Protein AF-A0AAW1DH24-F1 (afdb_monomer_lite)

Sequence (109 aa):
MGLLGLAFPEIAKDGATPPMNNMINLGLVEKPIFSFYLNRDYDAEEGGEIIFGGVNSPQMRNNGEEACVVGFSSMNTPQPFWILGDVFLGKVYTVFDVENKSVSFAELK

Organism: NCBI:txid488301

Secondary structure (DSSP, 8-state):
------S-GGGSGGGPPPHHHHHHHTT-SSSSEEEEEE---TTSS--EEEEES----S---STTS------------SS------HHHHTTEEEEEETTTTEEEEE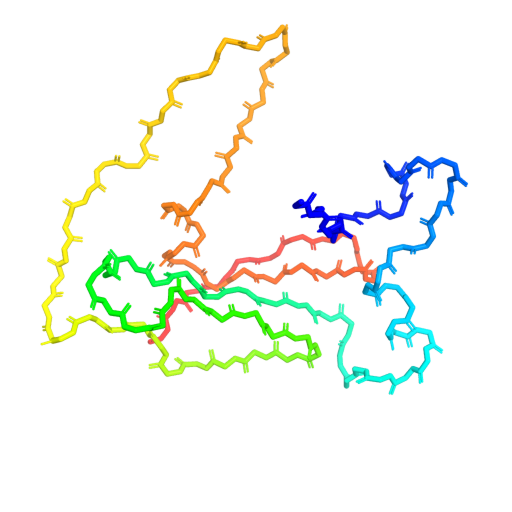E--

Foldseek 3Di:
DDDQDPDAQVPDPPSDDHPLNVCVVVVVALASKKWKDADPPPPDPDGIDIDRNDDDADPLDDPNDDDDDDPDDDDDDPDDDDDCDPVNCSQWTWICHRPVRDIDTHGRD

InterPro domains:
  IPR001461 Aspartic peptidase A1 [PTHR47966] (2-61)
  IPR021109 Aspartic peptidase domain superfamily [G3DSA:2.40.70.10] (1-60)
  IPR021109 Aspartic peptidase domain superfamily [G3DSA:2.40.70.10] (61-109)
  IPR021109 Aspartic peptidase domain superfamily [SSF50630] (2-108)
  IPR033121 Peptidase family A1 domain [PF00026] (2-58)
  IPR033121 Peptidase family A1 domain [PF00026] (62-107)
  IPR033121 Peptidase family A1 domain [PS51767] (1-106)

Structure (mmCIF, N/CA/C/O backbone):
data_AF-A0AAW1DH24-F1
#
_entry.id   AF-A0AAW1DH24-F1
#
loop_
_atom_site.group_PDB
_atom_site.id
_atom_site.type_symbol
_atom_site.label_atom_id
_atom_site.label_alt_id
_atom_site.label_comp_id
_atom_site.label_asym_id
_atom_site.label_entity_id
_atom_site.label_seq_id
_atom_site.pdbx_PDB_ins_code
_atom_site.Cartn_x
_atom_site.Cartn_y
_atom_site.Cartn_z
_atom_site.occupancy
_atom_site.B_iso_or_equiv
_atom_site.auth_seq_id
_atom_site.auth_comp_id
_atom_site.auth_asym_id
_atom_site.auth_atom_id
_atom_site.pdbx_PDB_model_num
ATOM 1 N N . MET A 1 1 ? -3.637 18.941 -5.614 1.00 53.84 1 MET A N 1
ATOM 2 C CA . MET A 1 1 ? -2.950 17.642 -5.457 1.00 53.84 1 MET A CA 1
ATOM 3 C C . MET A 1 1 ? -3.491 16.991 -4.196 1.00 53.84 1 MET A C 1
ATOM 5 O O . MET A 1 1 ? -3.579 17.684 -3.190 1.00 53.84 1 MET A O 1
ATOM 9 N N . GLY A 1 2 ? -3.947 15.743 -4.270 1.00 82.88 2 GLY A N 1
ATOM 10 C CA . GLY A 1 2 ? -4.456 14.992 -3.116 1.00 82.88 2 GLY A CA 1
ATOM 11 C C . GLY A 1 2 ? -3.456 13.926 -2.672 1.00 82.88 2 GLY A C 1
ATOM 12 O O . GLY A 1 2 ? -2.587 13.545 -3.452 1.00 82.88 2 GLY A O 1
ATOM 13 N N . LEU A 1 3 ? -3.587 13.454 -1.432 1.00 84.94 3 LEU A N 1
ATOM 14 C CA . LEU A 1 3 ? -2.854 12.302 -0.904 1.00 84.94 3 LEU A CA 1
ATOM 15 C C . LEU A 1 3 ? -3.860 11.199 -0.566 1.00 84.94 3 LEU A C 1
ATOM 17 O O . LEU A 1 3 ? -4.892 11.479 0.044 1.00 84.94 3 LEU A O 1
ATOM 21 N N . LEU A 1 4 ? -3.553 9.960 -0.949 1.00 83.81 4 LEU A N 1
ATOM 22 C CA . LEU A 1 4 ? -4.359 8.783 -0.632 1.00 83.81 4 LEU A CA 1
ATOM 23 C C . LEU A 1 4 ? -3.637 7.958 0.441 1.00 83.81 4 LEU A C 1
ATOM 25 O O . LEU A 1 4 ? -2.618 7.331 0.167 1.00 83.81 4 LEU A O 1
ATOM 29 N N . GLY A 1 5 ? -4.141 7.986 1.675 1.00 85.56 5 GLY A N 1
ATOM 30 C CA . GLY A 1 5 ? -3.566 7.221 2.781 1.00 85.56 5 GLY A CA 1
ATOM 31 C C . GLY A 1 5 ? -3.952 5.745 2.704 1.00 85.56 5 GLY A C 1
ATOM 32 O O . GLY A 1 5 ? -5.133 5.422 2.786 1.00 85.56 5 GLY A O 1
ATOM 33 N N . LEU A 1 6 ? -2.961 4.861 2.577 1.00 86.88 6 LEU A N 1
ATOM 34 C CA . LEU A 1 6 ? -3.139 3.398 2.550 1.00 86.88 6 LEU A CA 1
ATOM 35 C C . LEU A 1 6 ? -2.613 2.705 3.817 1.00 86.88 6 LEU A C 1
ATOM 37 O O . LEU A 1 6 ? -2.557 1.482 3.887 1.00 86.88 6 LEU A O 1
ATOM 41 N N . ALA A 1 7 ? -2.202 3.494 4.810 1.00 82.75 7 ALA A N 1
ATOM 42 C CA . ALA A 1 7 ? -1.760 2.983 6.094 1.00 82.75 7 ALA A CA 1
ATOM 43 C C . ALA A 1 7 ? -2.942 2.524 6.963 1.00 82.75 7 ALA A C 1
ATOM 45 O O . ALA A 1 7 ? -4.107 2.785 6.659 1.00 82.75 7 ALA A O 1
ATOM 46 N N . PHE A 1 8 ? -2.615 1.848 8.062 1.00 84.25 8 PHE A N 1
ATOM 47 C CA . PHE A 1 8 ? -3.590 1.285 8.985 1.00 84.25 8 PHE A CA 1
ATOM 48 C C . PHE A 1 8 ? -4.543 2.343 9.590 1.00 84.25 8 PHE A C 1
ATOM 50 O O . PHE A 1 8 ? -4.120 3.475 9.855 1.00 84.25 8 PHE A O 1
ATOM 57 N N . PRO A 1 9 ? -5.820 1.990 9.841 1.00 81.81 9 PRO A N 1
ATOM 58 C CA . PRO A 1 9 ? -6.833 2.914 10.363 1.00 81.81 9 PRO A CA 1
ATOM 59 C C . PRO A 1 9 ? -6.474 3.529 11.724 1.00 81.81 9 PRO A C 1
ATOM 61 O O . PRO A 1 9 ? -6.943 4.617 12.039 1.00 81.81 9 PRO A O 1
ATOM 64 N N . GLU A 1 10 ? -5.622 2.886 12.524 1.00 84.19 10 GLU A N 1
ATOM 65 C CA . GLU A 1 10 ? -5.190 3.353 13.848 1.00 84.19 10 GLU A CA 1
ATOM 66 C C . GLU A 1 10 ? -4.458 4.699 13.812 1.00 84.19 10 GLU A C 1
ATOM 68 O O . GLU A 1 10 ? -4.438 5.409 14.816 1.00 84.19 10 GLU A O 1
ATOM 73 N N . ILE A 1 11 ? -3.864 5.060 12.670 1.00 83.19 11 ILE A N 1
ATOM 74 C CA . ILE A 1 11 ? -3.196 6.354 12.476 1.00 83.19 11 ILE A CA 1
ATOM 75 C C . ILE A 1 11 ? -4.001 7.309 11.591 1.00 83.19 11 ILE A C 1
ATOM 77 O O . ILE A 1 11 ? -3.519 8.390 11.240 1.00 83.19 11 ILE A O 1
ATOM 81 N N . ALA A 1 12 ? -5.225 6.930 11.218 1.00 84.88 12 ALA A N 1
ATOM 82 C CA . ALA A 1 12 ? -6.108 7.798 10.465 1.00 84.88 12 ALA A CA 1
ATOM 83 C C . ALA A 1 12 ? -6.619 8.930 11.360 1.00 84.88 12 ALA A C 1
ATOM 85 O O . ALA A 1 12 ? -7.118 8.723 12.469 1.00 84.88 12 ALA A O 1
ATOM 86 N N . LYS A 1 13 ? -6.524 10.158 10.852 1.00 83.81 13 LYS A N 1
ATOM 87 C CA . LYS A 1 13 ? -7.101 11.317 11.526 1.00 83.81 13 LYS A CA 1
ATOM 88 C C . LYS A 1 13 ? -8.625 11.162 11.592 1.00 83.81 13 LYS A C 1
ATOM 90 O O . LYS A 1 13 ? -9.247 10.741 10.619 1.00 83.81 13 LYS A O 1
ATOM 95 N N . ASP A 1 14 ? -9.203 11.494 12.744 1.00 85.75 14 ASP A N 1
ATOM 96 C CA . ASP A 1 14 ? -10.650 11.467 13.000 1.00 85.75 14 ASP A CA 1
ATOM 97 C C . ASP A 1 14 ? -11.301 10.076 12.833 1.00 85.75 14 ASP A C 1
ATOM 99 O O . ASP A 1 14 ? -12.511 9.966 12.649 1.00 85.75 14 ASP A O 1
ATOM 103 N N . GLY A 1 15 ? -10.503 8.999 12.895 1.00 80.94 15 GLY A N 1
ATOM 104 C CA . GLY A 1 15 ? -10.993 7.625 12.741 1.00 80.94 15 GLY A CA 1
ATOM 105 C C . GLY A 1 15 ? -11.510 7.308 11.335 1.00 80.94 15 GLY A C 1
ATOM 106 O O . GLY A 1 15 ? -12.291 6.372 11.161 1.00 80.94 15 GLY A O 1
ATOM 107 N N . ALA A 1 16 ? -11.108 8.094 10.330 1.00 88.12 16 ALA A N 1
ATOM 108 C CA . ALA A 1 16 ? -11.518 7.879 8.951 1.00 88.12 16 ALA A CA 1
ATOM 109 C C . ALA A 1 16 ? -11.120 6.474 8.475 1.00 88.12 16 ALA A C 1
ATOM 111 O O . ALA A 1 16 ? -9.986 6.038 8.657 1.00 88.12 16 ALA A O 1
ATOM 112 N N . THR A 1 17 ? -12.052 5.764 7.839 1.00 88.19 17 THR A N 1
ATOM 113 C CA . THR A 1 17 ? -11.779 4.431 7.290 1.00 88.19 17 THR A CA 1
ATOM 114 C C . THR A 1 17 ? -10.921 4.555 6.026 1.00 88.19 17 THR A C 1
ATOM 116 O O . THR A 1 17 ? -11.368 5.193 5.066 1.00 88.19 17 THR A O 1
ATOM 119 N N . PRO A 1 18 ? -9.713 3.956 5.983 1.00 90.88 18 PRO A N 1
ATOM 120 C CA . PRO A 1 18 ? -8.872 3.997 4.796 1.00 90.88 18 PRO A CA 1
ATOM 121 C C . PRO A 1 18 ? -9.549 3.333 3.584 1.00 90.88 18 PRO A C 1
ATOM 123 O O . PRO A 1 18 ? -10.349 2.407 3.748 1.00 90.88 18 PRO A O 1
ATOM 126 N N . PRO A 1 19 ? -9.208 3.742 2.348 1.00 92.44 19 PRO A N 1
ATOM 127 C CA . PRO A 1 19 ? -9.796 3.190 1.126 1.00 92.44 19 PRO A CA 1
ATOM 128 C C . PRO A 1 19 ? -9.693 1.665 1.027 1.00 92.44 19 PRO A C 1
ATOM 130 O O . PRO A 1 19 ? -10.655 1.018 0.622 1.00 92.44 19 PRO A O 1
ATOM 133 N N . MET A 1 20 ? -8.566 1.081 1.448 1.00 90.94 20 MET A N 1
ATOM 134 C CA . MET A 1 20 ? -8.377 -0.372 1.430 1.00 90.94 20 MET A CA 1
ATOM 135 C C . MET A 1 20 ? -9.376 -1.091 2.343 1.00 90.94 20 MET A C 1
ATOM 137 O O . MET A 1 20 ? -9.997 -2.068 1.934 1.00 90.94 20 MET A O 1
ATOM 141 N N . ASN A 1 21 ? -9.612 -0.562 3.546 1.00 91.12 21 ASN A N 1
ATOM 142 C CA . ASN A 1 21 ? -10.608 -1.106 4.466 1.00 91.12 21 ASN A CA 1
ATOM 143 C C . ASN A 1 21 ? -12.022 -1.037 3.875 1.00 91.12 21 ASN A C 1
ATOM 145 O O . ASN A 1 21 ? -12.782 -1.992 4.009 1.00 91.12 21 ASN A O 1
ATOM 149 N N . ASN A 1 22 ? -12.366 0.047 3.173 1.00 92.31 22 ASN A N 1
ATOM 150 C CA . ASN A 1 22 ? -13.652 0.136 2.476 1.00 92.31 22 ASN A CA 1
ATOM 151 C C . ASN A 1 22 ? -13.780 -0.931 1.381 1.00 92.31 22 ASN A C 1
ATOM 153 O O . ASN A 1 22 ? -14.817 -1.579 1.287 1.00 92.31 22 ASN A O 1
ATOM 157 N N . MET A 1 23 ? -12.733 -1.147 0.580 1.00 91.62 23 MET A N 1
ATOM 158 C CA . MET A 1 23 ? -12.743 -2.164 -0.478 1.00 91.62 23 MET A CA 1
ATOM 159 C C . MET A 1 23 ? -12.900 -3.581 0.074 1.00 91.62 23 MET A C 1
ATOM 161 O O . MET A 1 23 ? -13.662 -4.364 -0.491 1.00 91.62 23 MET A O 1
ATOM 165 N N . ILE A 1 24 ? -12.243 -3.891 1.194 1.00 90.69 24 ILE A N 1
ATOM 166 C CA . ILE A 1 24 ? -12.404 -5.172 1.895 1.00 90.69 24 ILE A CA 1
ATOM 167 C C . ILE A 1 24 ? -13.845 -5.324 2.394 1.00 90.69 24 ILE A C 1
ATOM 169 O O . ILE A 1 24 ? -14.498 -6.321 2.096 1.00 90.69 24 ILE A O 1
ATOM 173 N N . ASN A 1 25 ? -14.370 -4.315 3.094 1.00 92.25 25 ASN A N 1
ATOM 174 C CA . ASN A 1 25 ? -15.719 -4.358 3.669 1.00 92.25 25 ASN A CA 1
ATOM 175 C C . ASN A 1 25 ? -16.820 -4.492 2.608 1.00 92.25 25 ASN A C 1
ATOM 177 O O . ASN A 1 25 ? -17.861 -5.089 2.868 1.00 92.25 25 ASN A O 1
ATOM 181 N N . LEU A 1 26 ? -16.596 -3.929 1.421 1.00 95.00 26 LEU A N 1
ATOM 182 C CA . LEU A 1 26 ? -17.513 -4.014 0.287 1.00 95.00 26 LEU A CA 1
ATOM 183 C C . LEU A 1 26 ? -17.303 -5.275 -0.570 1.00 95.00 26 LEU A C 1
ATOM 185 O O . LEU A 1 26 ? -18.039 -5.466 -1.535 1.00 95.00 26 LEU A O 1
ATOM 189 N N . GLY A 1 27 ? -16.315 -6.120 -0.254 1.00 92.38 27 GLY A N 1
ATOM 190 C CA . GLY A 1 27 ? -15.993 -7.319 -1.035 1.00 92.38 27 GLY A CA 1
ATOM 191 C C . GLY A 1 27 ? -15.488 -7.016 -2.449 1.00 92.38 27 GLY A C 1
ATOM 192 O O . GLY A 1 27 ? -15.673 -7.824 -3.354 1.00 92.38 27 GLY A O 1
ATOM 193 N N . LEU A 1 28 ? -14.885 -5.842 -2.659 1.00 92.94 28 LEU A N 1
ATOM 194 C CA . LEU A 1 28 ? -14.388 -5.389 -3.967 1.00 92.94 28 LEU A CA 1
ATOM 195 C C . LEU A 1 28 ? -13.000 -5.939 -4.309 1.00 92.94 28 LEU A C 1
ATOM 197 O O . LEU A 1 28 ? -12.539 -5.787 -5.437 1.00 92.94 28 LEU A O 1
ATOM 201 N N . VAL A 1 29 ? -12.329 -6.553 -3.337 1.00 85.12 29 VAL A N 1
ATOM 202 C CA . VAL A 1 29 ? -11.017 -7.180 -3.495 1.00 85.12 29 VAL A CA 1
ATOM 203 C C . VAL A 1 29 ? -11.116 -8.661 -3.161 1.00 85.12 29 VAL A C 1
ATOM 205 O O . VAL A 1 29 ? -11.742 -9.039 -2.174 1.00 85.12 29 VAL A O 1
ATOM 208 N N . GLU A 1 30 ? -10.481 -9.500 -3.977 1.00 81.50 30 GLU A N 1
ATOM 209 C CA . GLU A 1 30 ? -10.461 -10.953 -3.766 1.00 81.50 30 GLU A CA 1
ATOM 210 C C . GLU A 1 30 ? -9.656 -11.333 -2.513 1.00 81.50 30 GLU A C 1
ATOM 212 O O . GLU A 1 30 ? -10.00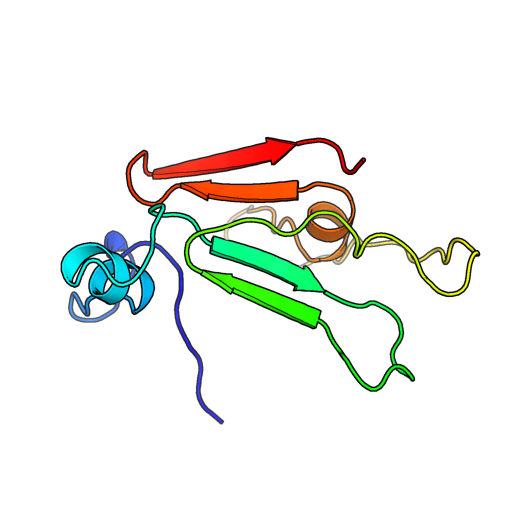4 -12.269 -1.795 1.00 81.50 30 GLU A O 1
ATOM 217 N N . LYS A 1 31 ? -8.581 -10.585 -2.235 1.00 75.38 31 LYS A N 1
ATOM 218 C CA . LYS A 1 31 ? -7.707 -10.765 -1.070 1.00 75.38 31 LYS A CA 1
ATOM 219 C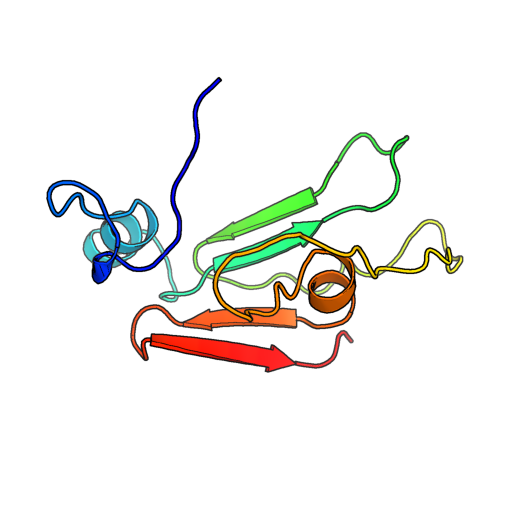 C . LYS A 1 31 ? -7.515 -9.432 -0.336 1.00 75.38 31 LYS A C 1
ATOM 221 O O . LYS A 1 31 ? -7.440 -8.394 -0.989 1.00 75.38 31 LYS A O 1
ATOM 226 N N . PRO A 1 32 ? -7.367 -9.407 0.998 1.00 84.25 32 PRO A N 1
ATOM 227 C CA . PRO A 1 32 ? -7.175 -8.173 1.767 1.00 84.25 32 PRO A CA 1
ATOM 228 C C . PRO A 1 32 ? -5.726 -7.644 1.693 1.00 84.25 32 PRO A C 1
ATOM 230 O O . PRO A 1 32 ? -5.116 -7.306 2.705 1.00 84.25 32 PRO A O 1
ATOM 233 N N . ILE A 1 33 ? -5.166 -7.575 0.482 1.00 76.06 33 ILE A N 1
ATOM 234 C CA . ILE A 1 33 ? -3.782 -7.169 0.207 1.00 76.06 33 ILE A CA 1
ATOM 235 C C . ILE A 1 33 ? -3.729 -6.097 -0.879 1.00 76.06 33 ILE A C 1
ATOM 237 O O . ILE A 1 33 ? -4.613 -6.015 -1.733 1.00 76.06 33 ILE A O 1
ATOM 241 N N . PHE A 1 34 ? -2.661 -5.312 -0.884 1.00 82.75 34 PHE A N 1
ATOM 242 C CA . PHE A 1 34 ? -2.296 -4.458 -2.009 1.00 82.75 34 PHE A CA 1
ATOM 243 C C . PHE A 1 34 ? -0.783 -4.477 -2.217 1.00 82.75 34 PHE A C 1
ATOM 245 O O . PHE A 1 34 ? -0.023 -4.770 -1.289 1.00 82.75 34 PHE A O 1
ATOM 252 N N . SER A 1 35 ? -0.357 -4.181 -3.441 1.00 71.94 35 SER A N 1
ATOM 253 C CA . SER A 1 35 ? 1.043 -4.232 -3.855 1.00 71.94 35 SER A CA 1
ATOM 254 C C . SER A 1 35 ? 1.402 -3.095 -4.788 1.00 71.94 35 SER A C 1
ATOM 256 O O . SER A 1 35 ? 0.543 -2.585 -5.504 1.00 71.94 35 SER A O 1
ATOM 258 N N . PHE A 1 36 ? 2.685 -2.747 -4.820 1.00 75.19 36 PHE A N 1
ATOM 259 C CA . PHE A 1 36 ? 3.209 -1.715 -5.704 1.00 75.19 36 PHE A CA 1
ATOM 260 C C . PHE A 1 36 ? 4.362 -2.253 -6.531 1.00 75.19 36 PHE A C 1
ATOM 262 O O . PHE A 1 36 ? 5.223 -2.975 -6.029 1.00 75.19 36 PHE A O 1
ATOM 269 N N . TYR A 1 37 ? 4.396 -1.799 -7.770 1.00 69.19 37 TYR A N 1
ATOM 270 C CA . TYR A 1 37 ? 5.553 -1.782 -8.636 1.00 69.19 37 TYR A CA 1
ATOM 271 C C . TYR A 1 37 ? 5.881 -0.317 -8.922 1.00 69.19 37 TYR A C 1
ATOM 273 O O . TYR A 1 37 ? 4.996 0.472 -9.237 1.00 69.19 37 TYR A O 1
ATOM 281 N N . LEU A 1 38 ? 7.144 0.070 -8.797 1.00 72.81 38 LEU A N 1
ATOM 282 C CA . LEU A 1 38 ? 7.599 1.413 -9.144 1.00 72.81 38 LEU A CA 1
ATOM 283 C C . LEU A 1 38 ? 8.632 1.271 -10.253 1.00 72.81 38 LEU A C 1
ATOM 285 O O . LEU A 1 38 ? 9.668 0.631 -10.050 1.00 72.81 38 LEU A O 1
ATOM 289 N N . ASN A 1 39 ? 8.338 1.846 -11.418 1.00 65.94 39 ASN A N 1
ATOM 290 C CA . ASN A 1 39 ? 9.281 1.859 -12.521 1.00 65.94 39 ASN A CA 1
ATOM 291 C C . ASN A 1 39 ? 10.377 2.887 -12.222 1.00 65.94 39 ASN A C 1
ATOM 293 O O . ASN A 1 39 ? 10.110 3.986 -11.739 1.00 65.94 39 ASN A O 1
ATOM 297 N N . ARG A 1 40 ? 11.627 2.509 -12.482 1.00 68.81 40 ARG A N 1
ATOM 298 C CA . ARG A 1 40 ? 12.797 3.378 -12.290 1.00 68.81 40 ARG A CA 1
ATOM 299 C C . ARG A 1 40 ? 13.279 4.018 -13.587 1.00 68.81 40 ARG A C 1
ATOM 301 O O . ARG A 1 40 ? 14.231 4.792 -13.550 1.00 68.81 40 ARG A O 1
ATOM 308 N N . ASP A 1 41 ? 12.663 3.668 -14.711 1.00 71.25 41 ASP A N 1
ATOM 309 C CA . ASP A 1 41 ? 12.875 4.347 -15.978 1.00 71.25 41 ASP A CA 1
ATOM 310 C C . ASP A 1 41 ? 12.062 5.648 -16.004 1.00 71.25 41 ASP A C 1
ATOM 312 O O . ASP A 1 41 ? 10.833 5.626 -16.050 1.00 71.25 41 ASP A O 1
ATOM 316 N N . TYR A 1 42 ? 12.760 6.781 -15.927 1.00 71.31 42 TYR A N 1
ATOM 317 C CA . TYR A 1 42 ? 12.149 8.113 -15.940 1.00 71.31 42 TYR A CA 1
ATOM 318 C C . TYR A 1 42 ? 11.641 8.526 -17.327 1.00 71.31 42 TYR A C 1
ATOM 320 O O . TYR A 1 42 ? 10.853 9.468 -17.413 1.00 71.31 42 TYR A O 1
ATOM 328 N N . ASP A 1 43 ? 12.081 7.834 -18.381 1.00 75.44 43 ASP A N 1
ATOM 329 C CA . ASP A 1 43 ? 11.671 8.080 -19.764 1.00 75.44 43 ASP A CA 1
ATOM 330 C C . ASP A 1 43 ? 10.550 7.122 -20.212 1.00 75.44 43 ASP A C 1
ATOM 332 O O . ASP A 1 43 ? 9.987 7.283 -21.297 1.00 75.44 43 ASP A O 1
ATOM 336 N N . ALA A 1 44 ? 10.194 6.136 -19.380 1.00 72.81 44 ALA A N 1
ATOM 337 C CA . ALA A 1 44 ? 9.077 5.240 -19.640 1.00 72.81 44 ALA A CA 1
ATOM 338 C C . ALA A 1 44 ? 7.727 5.949 -19.457 1.00 72.81 44 ALA A C 1
ATOM 340 O O . ALA A 1 44 ? 7.527 6.739 -18.534 1.00 72.81 44 ALA A O 1
ATOM 341 N N . GLU A 1 45 ? 6.757 5.607 -20.309 1.00 74.88 45 GLU A N 1
ATOM 342 C CA . GLU A 1 45 ? 5.395 6.155 -20.227 1.00 74.88 45 GLU A CA 1
ATOM 343 C C . GLU A 1 45 ? 4.656 5.719 -18.943 1.00 74.88 45 GLU A C 1
ATOM 345 O O . GLU A 1 45 ? 3.782 6.435 -18.452 1.00 74.88 45 GLU A O 1
ATOM 350 N N . GLU A 1 46 ? 5.030 4.571 -18.367 1.00 72.06 46 GLU A N 1
ATOM 351 C CA . GLU A 1 46 ? 4.468 4.028 -17.127 1.00 72.06 46 GLU A CA 1
ATOM 352 C C . GLU A 1 46 ? 5.456 4.162 -15.957 1.00 72.06 46 GLU A C 1
ATOM 354 O O . GLU A 1 46 ? 6.486 3.489 -15.911 1.00 72.06 46 GLU A O 1
ATOM 359 N N . GLY A 1 47 ? 5.115 4.994 -14.966 1.00 71.38 47 GLY A N 1
ATOM 360 C CA . GLY A 1 47 ? 5.946 5.234 -13.773 1.00 71.38 47 GLY A CA 1
ATOM 361 C C . GLY A 1 47 ? 5.825 4.176 -12.664 1.00 71.38 47 GLY A C 1
ATOM 362 O O . GLY A 1 47 ? 6.590 4.190 -11.701 1.00 71.38 47 GLY A O 1
ATOM 363 N N . GLY A 1 48 ? 4.868 3.254 -12.762 1.00 74.00 48 GLY A N 1
ATOM 364 C CA . GLY A 1 48 ? 4.611 2.228 -11.754 1.00 74.00 48 GLY A CA 1
ATOM 365 C C . GLY A 1 48 ? 3.160 1.754 -11.761 1.00 74.00 48 GLY A C 1
ATOM 366 O O . GLY A 1 48 ? 2.297 2.355 -12.394 1.00 74.00 48 GLY A O 1
ATOM 367 N N . GLU A 1 49 ? 2.891 0.686 -11.023 1.00 73.06 49 GLU A N 1
ATOM 368 C CA . GLU A 1 49 ? 1.572 0.081 -10.874 1.00 73.06 49 GLU A CA 1
ATOM 369 C C . GLU A 1 49 ? 1.244 -0.104 -9.389 1.00 73.06 49 GLU A C 1
ATOM 371 O O . GLU A 1 49 ? 2.111 -0.395 -8.566 1.00 73.06 49 GLU A O 1
ATOM 376 N N . ILE A 1 50 ? -0.032 0.040 -9.044 1.00 78.75 50 ILE A N 1
ATOM 377 C CA . ILE A 1 50 ? -0.582 -0.403 -7.766 1.00 78.75 50 ILE A CA 1
ATOM 378 C C . ILE A 1 50 ? -1.690 -1.414 -8.042 1.00 78.75 50 ILE A C 1
ATOM 380 O O . ILE A 1 50 ? -2.550 -1.181 -8.889 1.00 78.75 50 ILE A O 1
ATOM 384 N N . ILE A 1 51 ? -1.690 -2.522 -7.308 1.00 79.75 51 ILE A N 1
ATOM 385 C CA . ILE A 1 51 ? -2.702 -3.571 -7.424 1.00 79.75 51 ILE A CA 1
ATOM 386 C C . ILE A 1 51 ? -3.398 -3.709 -6.080 1.00 79.75 51 ILE A C 1
ATOM 388 O O . ILE A 1 51 ? -2.748 -3.874 -5.050 1.00 79.75 51 ILE A O 1
ATOM 392 N N . PHE A 1 52 ? -4.726 -3.678 -6.099 1.00 82.81 52 PHE A N 1
ATOM 393 C CA . PHE A 1 52 ? -5.563 -3.991 -4.948 1.00 82.81 52 PHE A CA 1
ATOM 394 C C . PHE A 1 52 ? -6.161 -5.384 -5.127 1.00 82.81 52 PHE A C 1
ATOM 396 O O . PHE A 1 52 ? -6.679 -5.710 -6.191 1.00 82.81 52 PHE A O 1
ATOM 403 N N . GLY A 1 53 ? -6.104 -6.211 -4.090 1.00 79.31 53 GLY A N 1
ATOM 404 C CA . GLY A 1 53 ? -6.702 -7.543 -4.104 1.00 79.31 53 GLY A CA 1
ATOM 405 C C . GLY A 1 53 ? -5.846 -8.655 -4.695 1.00 79.31 53 GLY A C 1
ATOM 406 O O . GLY A 1 53 ? -6.304 -9.794 -4.751 1.00 79.31 53 GLY A O 1
ATOM 407 N N . GLY A 1 54 ? -4.613 -8.368 -5.109 1.00 75.31 54 GLY A N 1
ATOM 408 C CA . GLY A 1 54 ? -3.795 -9.328 -5.836 1.00 75.31 54 GLY A CA 1
ATOM 409 C C . GLY A 1 54 ? -2.344 -8.903 -5.989 1.00 75.31 54 GLY A C 1
ATOM 410 O O . GLY A 1 54 ? -1.895 -7.938 -5.378 1.00 75.31 54 GLY A O 1
ATOM 411 N N . VAL A 1 55 ? -1.625 -9.692 -6.785 1.00 63.62 55 VAL A N 1
ATOM 412 C CA . VAL A 1 55 ? -0.186 -9.590 -7.039 1.00 63.62 55 VAL A CA 1
ATOM 413 C C . VAL A 1 55 ? 0.042 -9.884 -8.526 1.00 63.62 55 VAL A C 1
ATOM 415 O O . VAL A 1 55 ? -0.561 -10.830 -9.035 1.00 63.6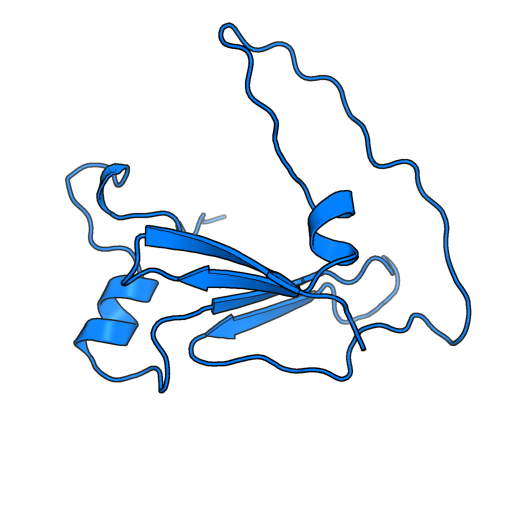2 55 VAL A O 1
ATOM 418 N N . ASN A 1 56 ? 0.886 -9.125 -9.231 1.00 56.97 56 ASN A N 1
ATOM 419 C CA . ASN A 1 56 ? 1.264 -9.417 -10.621 1.00 56.97 56 ASN A CA 1
ATOM 420 C C . ASN A 1 56 ? 2.782 -9.628 -10.710 1.00 56.97 56 ASN A C 1
ATOM 422 O O . ASN A 1 56 ? 3.557 -8.879 -10.124 1.00 56.97 56 ASN A O 1
ATOM 426 N N . SER A 1 57 ? 3.209 -10.707 -11.367 1.00 49.56 57 SER A N 1
ATOM 427 C CA . SER A 1 57 ? 4.601 -11.191 -11.349 1.00 49.56 57 SER A CA 1
ATOM 428 C C . SER A 1 57 ? 5.548 -10.748 -12.491 1.00 49.56 57 SER A C 1
ATOM 430 O O . SER A 1 57 ? 6.750 -10.895 -12.295 1.00 49.56 57 SER A O 1
ATOM 432 N N . PRO A 1 58 ? 5.130 -10.247 -13.675 1.00 53.72 58 PRO A N 1
ATOM 433 C CA . PRO A 1 58 ? 6.036 -10.131 -14.827 1.00 53.72 58 PRO A CA 1
ATOM 434 C C . PRO A 1 58 ? 6.864 -8.829 -14.936 1.00 53.72 58 PRO A C 1
ATOM 436 O O . PRO A 1 58 ? 7.617 -8.689 -15.896 1.00 53.72 58 PRO A O 1
ATOM 439 N N . GLN A 1 59 ? 6.766 -7.869 -14.009 1.00 52.19 59 GLN A N 1
ATOM 440 C CA . GLN A 1 59 ? 7.230 -6.483 -14.245 1.00 52.19 59 GLN A CA 1
ATOM 441 C C . GLN A 1 59 ? 8.684 -6.161 -13.824 1.00 52.19 59 GLN A C 1
ATOM 443 O O . GLN A 1 59 ? 9.116 -5.012 -13.887 1.00 52.19 59 GLN A O 1
ATOM 448 N N . MET A 1 60 ? 9.496 -7.148 -13.438 1.00 50.09 60 MET A N 1
ATOM 449 C CA . MET A 1 60 ? 10.846 -6.912 -12.888 1.00 50.09 60 MET A CA 1
ATOM 450 C C . MET A 1 60 ? 11.982 -6.826 -13.935 1.00 50.09 60 MET A C 1
ATOM 452 O O . MET A 1 60 ? 13.053 -7.393 -13.724 1.00 50.09 60 MET A O 1
ATOM 456 N N . ARG A 1 61 ? 11.803 -6.149 -15.081 1.00 50.75 61 ARG A N 1
ATOM 457 C CA . ARG A 1 61 ? 12.868 -5.979 -16.105 1.00 50.75 61 ARG A CA 1
ATOM 458 C C . ARG A 1 61 ? 12.860 -4.568 -16.709 1.00 50.75 61 ARG A C 1
ATOM 460 O O . ARG A 1 61 ? 11.795 -4.083 -17.058 1.00 50.75 61 ARG A O 1
ATOM 467 N N . ASN A 1 62 ? 14.036 -3.954 -16.900 1.00 46.03 62 ASN A N 1
ATOM 468 C CA . ASN A 1 62 ? 14.202 -2.701 -17.657 1.00 46.03 62 ASN A CA 1
ATOM 469 C C . ASN A 1 62 ? 15.025 -2.968 -18.928 1.00 46.03 62 ASN A C 1
ATOM 471 O O . ASN A 1 62 ? 16.191 -3.324 -18.807 1.00 46.03 62 ASN A O 1
ATOM 475 N N . ASN A 1 63 ? 14.408 -2.905 -20.118 1.00 48.84 63 ASN A N 1
ATOM 476 C CA . ASN A 1 63 ? 15.018 -3.069 -21.457 1.00 48.84 63 ASN A CA 1
ATOM 477 C C . ASN A 1 63 ? 16.064 -4.198 -21.653 1.00 48.84 63 ASN A C 1
ATOM 479 O O . ASN A 1 63 ? 16.763 -4.234 -22.659 1.00 48.84 63 ASN A O 1
ATOM 483 N N . GLY A 1 64 ? 16.138 -5.165 -20.734 1.00 54.34 64 GLY A N 1
ATOM 484 C CA . GLY A 1 64 ? 17.132 -6.236 -20.735 1.00 54.34 64 GLY A CA 1
ATOM 485 C C . GLY A 1 64 ? 18.430 -5.965 -19.960 1.00 54.34 64 GLY A C 1
ATOM 486 O O . GLY A 1 64 ? 19.237 -6.888 -19.903 1.00 54.34 64 GLY A O 1
ATOM 487 N N . GLU A 1 65 ? 18.632 -4.801 -19.327 1.00 45.53 65 GLU A N 1
ATOM 488 C CA . GLU A 1 65 ? 19.886 -4.462 -18.622 1.00 45.53 65 GLU A CA 1
ATOM 489 C C . GLU A 1 65 ? 19.671 -3.845 -17.221 1.00 45.53 65 GLU A C 1
ATOM 491 O O . GLU A 1 65 ? 18.676 -3.174 -16.944 1.00 45.53 65 GLU A O 1
ATOM 496 N N . GLU A 1 66 ? 20.606 -4.109 -16.299 1.00 45.22 66 GLU A N 1
ATOM 497 C CA . GLU A 1 66 ? 20.522 -3.731 -14.879 1.00 45.22 66 GLU A CA 1
ATOM 498 C C . GLU A 1 66 ? 21.109 -2.324 -14.626 1.00 45.22 66 GLU A C 1
ATOM 500 O O . GLU A 1 66 ? 22.301 -2.096 -14.820 1.00 45.22 66 GLU A O 1
ATOM 505 N N . ALA A 1 67 ? 20.287 -1.370 -14.164 1.00 47.47 67 ALA A N 1
ATOM 506 C CA . ALA A 1 67 ? 20.727 -0.024 -13.770 1.00 47.47 67 ALA A CA 1
ATOM 507 C C . ALA A 1 67 ? 21.033 0.072 -12.259 1.00 47.47 67 ALA A C 1
ATOM 509 O O . ALA A 1 67 ? 20.271 -0.431 -11.428 1.00 47.47 67 ALA A O 1
ATOM 510 N N . CYS A 1 68 ? 22.117 0.773 -11.889 1.00 43.56 68 CYS A N 1
ATOM 511 C CA . CYS A 1 68 ? 22.613 0.862 -10.507 1.00 43.56 68 CYS A CA 1
ATOM 512 C C . CYS A 1 68 ? 22.529 2.284 -9.924 1.00 43.56 68 CYS A C 1
ATOM 514 O O . CYS A 1 68 ? 23.202 3.199 -10.392 1.00 43.56 68 CYS A O 1
ATOM 516 N N . VAL A 1 69 ? 21.765 2.445 -8.838 1.00 48.56 69 VAL A N 1
ATOM 517 C CA . VAL A 1 69 ? 21.668 3.670 -8.022 1.00 48.56 69 VAL A CA 1
ATOM 518 C C . VAL A 1 69 ? 21.752 3.282 -6.541 1.00 48.56 69 VAL A C 1
ATOM 520 O O . VAL A 1 69 ? 21.145 2.293 -6.126 1.00 48.56 69 VAL A O 1
ATOM 523 N N . VAL A 1 70 ? 22.507 4.039 -5.734 1.00 46.62 70 VAL A N 1
ATOM 524 C CA . VAL A 1 70 ? 22.653 3.793 -4.286 1.00 46.62 70 VAL A CA 1
ATOM 525 C C . VAL A 1 70 ? 21.450 4.375 -3.539 1.00 46.62 70 VAL A C 1
ATOM 527 O O . VAL A 1 70 ? 21.216 5.578 -3.573 1.00 46.62 70 VAL A O 1
ATOM 530 N N . GLY A 1 71 ? 20.694 3.525 -2.847 1.00 56.12 71 GLY A N 1
ATOM 531 C CA . GLY A 1 71 ? 19.413 3.879 -2.229 1.00 56.12 71 GLY A CA 1
ATOM 532 C C . GLY A 1 71 ? 19.424 4.208 -0.752 1.00 56.12 71 GLY A C 1
ATOM 533 O O . GLY A 1 71 ? 18.566 3.717 -0.022 1.00 56.12 71 GLY A O 1
ATOM 534 N N . PHE A 1 72 ? 20.396 4.992 -0.297 1.00 60.78 72 PHE A N 1
ATOM 535 C CA . PHE A 1 72 ? 20.453 5.442 1.091 1.00 60.78 72 PHE A CA 1
ATOM 536 C C . PHE A 1 72 ? 20.422 6.965 1.129 1.00 60.78 72 PHE A C 1
ATOM 538 O O . PHE A 1 72 ? 21.211 7.624 0.458 1.00 60.78 72 PHE A O 1
ATOM 545 N N . SER A 1 73 ? 19.523 7.518 1.938 1.00 58.44 73 SER A N 1
ATOM 546 C CA . SER A 1 73 ? 19.429 8.952 2.200 1.00 58.44 73 SER A CA 1
ATOM 547 C C . SER A 1 73 ? 19.305 9.174 3.703 1.00 58.44 73 SER A C 1
ATOM 549 O O . SER A 1 73 ? 18.580 8.437 4.376 1.00 58.44 73 SER A O 1
ATOM 551 N N . SER A 1 74 ? 20.040 10.150 4.246 1.00 58.38 74 SER A N 1
ATOM 552 C CA . SER A 1 74 ? 19.925 10.502 5.661 1.00 58.38 74 SER A CA 1
ATOM 553 C C . SER A 1 74 ? 18.772 11.476 5.872 1.00 58.38 74 SER A C 1
ATOM 555 O O . SER A 1 74 ? 18.516 12.367 5.063 1.00 58.38 74 SER A O 1
ATOM 557 N N . MET A 1 75 ? 18.079 11.315 6.995 1.00 54.56 75 MET A N 1
ATOM 558 C CA . MET A 1 75 ? 17.002 12.206 7.398 1.00 54.56 75 MET A CA 1
ATOM 559 C C . MET A 1 75 ? 17.234 12.645 8.843 1.00 54.56 75 MET A C 1
ATOM 561 O O . MET A 1 75 ? 17.539 11.824 9.705 1.00 54.56 75 MET A O 1
ATOM 565 N N . ASN A 1 76 ? 17.103 13.946 9.113 1.00 54.75 76 ASN A N 1
ATOM 566 C CA . ASN A 1 76 ? 17.200 14.485 10.468 1.00 54.75 76 ASN A CA 1
ATOM 567 C C . ASN A 1 76 ? 15.845 14.343 11.167 1.00 54.75 76 ASN A C 1
ATOM 569 O O . ASN A 1 76 ? 14.955 15.170 10.962 1.00 54.75 76 ASN A O 1
ATOM 573 N N . THR A 1 77 ? 15.683 13.305 11.990 1.00 59.94 77 THR A N 1
ATOM 574 C CA . THR A 1 77 ? 14.454 13.063 12.758 1.00 59.94 77 THR A CA 1
ATOM 575 C C . THR A 1 77 ? 14.714 13.048 14.267 1.00 59.94 77 THR A C 1
ATOM 577 O O . THR A 1 77 ? 15.746 12.542 14.705 1.00 59.94 77 THR A O 1
ATOM 580 N N . PRO A 1 78 ? 13.783 13.565 15.099 1.00 71.81 78 PRO A N 1
ATOM 581 C CA . PRO A 1 78 ? 13.928 13.551 16.561 1.00 71.81 78 PRO A CA 1
ATOM 582 C C . PRO A 1 78 ? 13.944 12.144 17.174 1.00 71.81 78 PRO A C 1
ATOM 584 O O . PRO A 1 78 ? 14.440 11.956 18.280 1.00 71.81 78 PRO A O 1
ATOM 587 N N . GLN A 1 79 ? 13.362 11.167 16.475 1.00 71.38 79 GLN A N 1
ATOM 588 C CA . GLN A 1 79 ? 13.310 9.764 16.875 1.00 71.38 79 GLN A CA 1
ATOM 589 C C . GLN A 1 79 ? 13.987 8.921 15.789 1.00 71.38 79 GLN A C 1
ATOM 591 O O . GLN A 1 79 ? 13.745 9.179 14.604 1.00 71.38 79 GLN A O 1
ATOM 596 N N . PRO A 1 80 ? 14.818 7.929 16.153 1.00 68.88 80 PRO A N 1
ATOM 597 C CA . PRO A 1 80 ? 15.450 7.058 15.177 1.00 68.88 80 PRO A CA 1
ATOM 598 C C . PRO A 1 80 ? 14.411 6.087 14.613 1.00 68.88 80 PRO A C 1
ATOM 600 O O . PRO A 1 80 ? 13.922 5.205 15.317 1.00 68.88 80 PRO A O 1
ATOM 603 N N . PHE A 1 81 ? 14.082 6.239 13.335 1.00 68.56 81 PHE A N 1
ATOM 604 C CA . PHE A 1 81 ? 13.306 5.261 12.582 1.00 68.56 81 PHE A CA 1
ATOM 605 C C . PHE A 1 81 ? 13.918 5.075 11.197 1.00 68.56 81 PHE A C 1
ATOM 607 O O . PHE A 1 81 ? 14.529 5.988 10.642 1.00 68.56 81 PHE A O 1
ATOM 614 N N . TRP A 1 82 ? 13.760 3.875 10.648 1.00 70.00 82 TRP A N 1
ATOM 615 C CA . TRP A 1 82 ? 14.216 3.544 9.305 1.00 70.00 82 TRP A CA 1
ATOM 616 C C . TRP A 1 82 ? 13.032 3.583 8.351 1.00 70.00 82 TRP A C 1
ATOM 618 O O . TRP A 1 82 ? 11.992 2.986 8.628 1.00 70.00 82 TRP A O 1
ATOM 628 N N . ILE A 1 83 ? 13.198 4.268 7.221 1.00 72.88 83 ILE A N 1
ATOM 629 C CA . ILE A 1 83 ? 12.270 4.158 6.099 1.00 72.88 83 ILE A CA 1
ATOM 630 C C . ILE A 1 83 ? 12.878 3.176 5.108 1.00 72.88 83 ILE A C 1
ATOM 632 O O . ILE A 1 83 ? 13.924 3.440 4.515 1.00 72.88 83 ILE A O 1
ATOM 636 N N . LEU A 1 84 ? 12.202 2.050 4.917 1.00 76.31 84 LEU A N 1
ATOM 637 C CA . LEU A 1 84 ? 12.492 1.137 3.821 1.00 76.31 84 LEU A CA 1
ATOM 638 C C . LEU A 1 84 ? 11.755 1.648 2.583 1.00 76.31 84 LEU 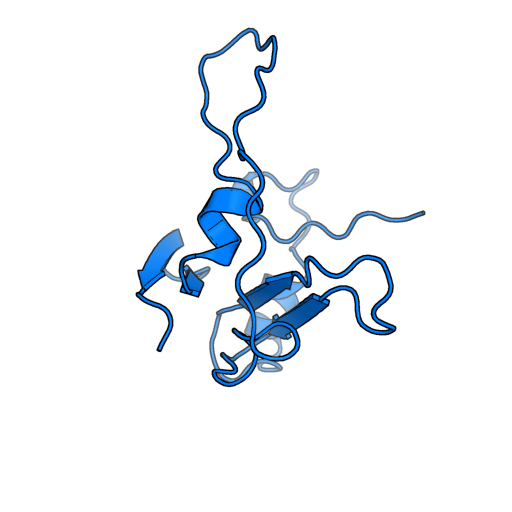A C 1
ATOM 640 O O . LEU A 1 84 ? 10.573 1.374 2.390 1.00 76.31 84 LEU A O 1
ATOM 644 N N . GLY A 1 85 ? 12.450 2.487 1.815 1.00 72.31 85 GLY A N 1
ATOM 645 C CA . GLY A 1 85 ? 11.917 3.150 0.628 1.00 72.31 85 GLY A CA 1
ATOM 646 C C . GLY A 1 85 ? 11.948 2.289 -0.635 1.00 72.31 85 GLY A C 1
ATOM 647 O O . GLY A 1 85 ? 12.192 1.083 -0.605 1.00 72.31 85 GLY A O 1
ATOM 648 N N . ASP A 1 86 ? 11.746 2.953 -1.766 1.00 68.75 86 ASP A N 1
ATOM 649 C CA . ASP A 1 86 ? 11.735 2.404 -3.126 1.00 68.75 86 ASP A CA 1
ATOM 650 C C . ASP A 1 86 ? 12.942 1.513 -3.461 1.00 68.75 86 ASP A C 1
ATOM 652 O O . ASP A 1 86 ? 12.805 0.537 -4.204 1.00 68.75 86 ASP A O 1
ATOM 656 N N . VAL A 1 87 ? 14.126 1.801 -2.906 1.00 66.62 87 VAL A N 1
ATOM 657 C CA . VAL A 1 87 ? 15.313 0.979 -3.170 1.00 66.62 87 VAL A CA 1
ATOM 658 C C . VAL A 1 87 ? 15.190 -0.417 -2.584 1.00 66.62 87 VAL A C 1
ATOM 660 O O . VAL A 1 87 ? 15.504 -1.388 -3.275 1.00 66.62 87 VAL A O 1
ATOM 663 N N . PHE A 1 88 ? 14.689 -0.512 -1.354 1.00 74.44 88 PHE A N 1
ATOM 664 C CA . PHE A 1 88 ? 14.426 -1.783 -0.691 1.00 74.44 88 PHE A CA 1
ATOM 665 C C . PHE A 1 88 ? 13.202 -2.468 -1.307 1.00 74.44 88 PHE A C 1
ATOM 667 O O . PHE A 1 88 ? 13.289 -3.615 -1.740 1.00 74.44 88 PHE A O 1
ATOM 674 N N . LEU A 1 89 ? 12.091 -1.738 -1.429 1.00 77.12 89 LEU A N 1
ATOM 675 C CA . LEU A 1 89 ? 10.822 -2.272 -1.931 1.00 77.12 89 LEU A CA 1
ATOM 676 C C . LEU A 1 89 ? 10.894 -2.700 -3.405 1.00 77.12 89 LEU A C 1
ATOM 678 O O . LEU A 1 89 ? 10.167 -3.591 -3.811 1.00 77.12 89 LEU A O 1
ATOM 682 N N . GLY A 1 90 ? 11.790 -2.122 -4.208 1.00 67.75 90 GLY A N 1
ATOM 683 C CA . GLY A 1 90 ? 11.984 -2.516 -5.606 1.00 67.75 90 GLY A CA 1
ATOM 684 C C . GLY A 1 90 ? 12.801 -3.798 -5.813 1.00 67.75 90 GLY A C 1
ATOM 685 O O . GLY A 1 90 ? 12.975 -4.212 -6.954 1.00 67.75 90 GLY A O 1
ATOM 686 N N . LYS A 1 91 ? 13.352 -4.412 -4.756 1.00 71.81 91 LYS A N 1
ATOM 687 C CA . LYS A 1 91 ? 14.109 -5.680 -4.839 1.00 71.81 91 LYS A CA 1
ATOM 688 C C . LYS A 1 91 ? 13.361 -6.871 -4.237 1.00 71.81 91 LYS A C 1
ATOM 690 O O . LYS A 1 91 ? 13.830 -8.000 -4.358 1.00 71.81 91 LYS A O 1
ATOM 695 N N . VAL A 1 92 ? 12.216 -6.632 -3.606 1.00 73.19 92 VAL A N 1
ATOM 696 C CA . VAL A 1 92 ? 11.405 -7.668 -2.968 1.00 73.19 92 VAL A CA 1
ATOM 697 C C . VAL A 1 92 ? 9.939 -7.436 -3.271 1.00 73.19 92 VAL A C 1
ATOM 699 O O . VAL A 1 92 ? 9.459 -6.308 -3.314 1.00 73.19 92 VAL A O 1
ATOM 702 N N . TYR A 1 93 ? 9.192 -8.517 -3.419 1.00 74.25 93 TYR A N 1
ATOM 703 C CA . TYR A 1 93 ? 7.750 -8.430 -3.416 1.00 74.25 93 TYR A CA 1
ATOM 704 C C . TYR A 1 93 ? 7.275 -8.075 -2.003 1.00 74.25 93 TYR A C 1
ATOM 706 O O . TYR A 1 93 ? 7.576 -8.806 -1.058 1.00 74.25 93 TYR A O 1
ATOM 714 N N . THR A 1 94 ? 6.565 -6.955 -1.846 1.00 83.06 94 THR A N 1
ATOM 715 C CA . THR A 1 94 ? 6.094 -6.483 -0.535 1.00 83.06 94 THR A CA 1
ATOM 716 C C . THR A 1 94 ? 4.589 -6.656 -0.414 1.00 83.06 94 THR A C 1
ATOM 718 O O . THR A 1 94 ? 3.827 -6.098 -1.203 1.00 83.06 94 THR A O 1
ATOM 721 N N . VAL A 1 95 ? 4.163 -7.406 0.600 1.00 84.75 95 VAL A N 1
ATOM 722 C CA . VAL A 1 95 ? 2.751 -7.613 0.933 1.00 84.75 95 VAL A CA 1
ATOM 723 C C . VAL A 1 95 ? 2.420 -6.850 2.201 1.00 84.75 95 VAL A C 1
ATOM 725 O O . VAL A 1 95 ? 2.991 -7.128 3.254 1.00 84.75 95 VAL A O 1
ATOM 728 N N . PHE A 1 96 ? 1.462 -5.932 2.100 1.00 85.88 96 PHE A N 1
ATOM 729 C CA . PHE A 1 96 ? 0.824 -5.298 3.249 1.00 85.88 96 PHE A CA 1
ATOM 730 C C . PHE A 1 96 ? -0.446 -6.080 3.583 1.00 85.88 96 PHE A C 1
ATOM 732 O O . PHE A 1 96 ? -1.473 -5.932 2.919 1.00 85.88 96 PHE A O 1
ATOM 739 N N . ASP A 1 97 ? -0.354 -6.953 4.584 1.00 84.50 97 ASP A N 1
ATOM 740 C CA . ASP A 1 97 ? -1.482 -7.734 5.078 1.00 84.50 97 ASP A CA 1
ATOM 741 C C . ASP A 1 97 ? -2.239 -6.909 6.119 1.00 84.50 97 ASP A C 1
ATOM 743 O O . ASP A 1 97 ? -1.791 -6.720 7.259 1.00 84.50 97 ASP A O 1
ATOM 747 N N . VAL A 1 98 ? -3.386 -6.382 5.693 1.00 84.56 98 VAL A N 1
ATOM 748 C CA . VAL A 1 98 ? -4.216 -5.510 6.525 1.00 84.56 98 VAL A CA 1
ATOM 749 C C . VAL A 1 98 ? -4.886 -6.293 7.653 1.00 84.56 98 VAL A C 1
ATOM 751 O O . VAL A 1 98 ? -5.027 -5.770 8.758 1.00 84.56 98 VAL A O 1
ATOM 754 N N . GLU A 1 99 ? -5.274 -7.541 7.392 1.00 81.06 99 GLU A N 1
ATOM 755 C CA . GLU A 1 99 ? -5.990 -8.396 8.340 1.00 81.06 99 GLU A CA 1
ATOM 756 C C . GLU A 1 99 ? -5.076 -8.816 9.494 1.00 81.06 99 GLU A C 1
ATOM 758 O O . GLU A 1 99 ? -5.398 -8.602 10.664 1.00 81.06 99 GLU A O 1
ATOM 763 N N . ASN A 1 100 ? -3.887 -9.323 9.166 1.00 87.00 100 ASN A N 1
ATOM 764 C CA . ASN A 1 100 ? -2.901 -9.771 10.150 1.00 87.00 100 ASN A CA 1
ATOM 765 C C . ASN A 1 100 ? -2.005 -8.637 10.674 1.00 87.00 100 ASN A C 1
ATOM 767 O O . ASN A 1 100 ? -1.110 -8.888 11.483 1.00 87.00 100 ASN A O 1
ATOM 771 N N . LYS A 1 101 ? -2.225 -7.394 10.223 1.00 85.25 101 LYS A N 1
ATOM 772 C CA . LYS A 1 101 ? -1.434 -6.199 10.575 1.00 85.25 101 LYS A CA 1
ATOM 773 C C . LYS A 1 101 ? 0.068 -6.410 10.403 1.00 85.25 101 LYS A C 1
ATOM 775 O O . LYS A 1 101 ? 0.871 -6.042 11.262 1.00 85.25 101 LYS A O 1
ATOM 780 N N . SER A 1 102 ? 0.444 -7.028 9.292 1.00 88.81 102 SER A N 1
ATOM 781 C CA . SER A 1 102 ? 1.820 -7.444 9.043 1.00 88.81 102 SER A CA 1
ATOM 782 C C . SER A 1 102 ? 2.308 -6.973 7.680 1.00 88.81 102 SER A C 1
ATOM 784 O O . SER A 1 102 ? 1.525 -6.718 6.765 1.00 88.81 102 SER A O 1
ATOM 786 N N . VAL A 1 103 ? 3.627 -6.852 7.553 1.00 88.69 103 VAL A N 1
ATOM 787 C CA . VAL A 1 103 ? 4.297 -6.634 6.272 1.00 88.69 103 VAL A CA 1
ATOM 788 C C . VAL A 1 103 ? 5.212 -7.823 6.025 1.00 88.69 103 VAL A C 1
ATOM 790 O O . VAL A 1 103 ? 6.005 -8.180 6.8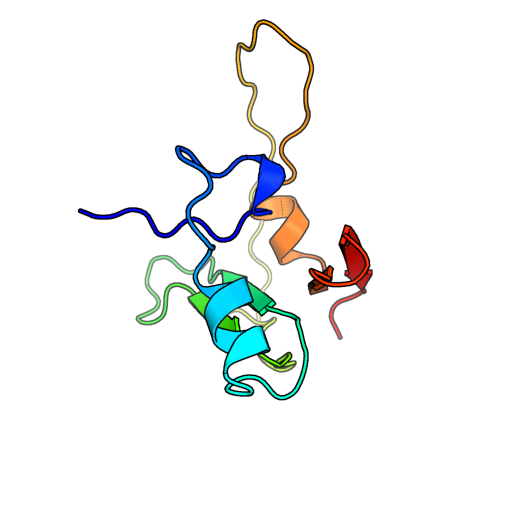96 1.00 88.69 103 VAL A O 1
ATOM 793 N N . SER A 1 104 ? 5.086 -8.442 4.855 1.00 85.19 104 SER A N 1
ATOM 794 C CA . SER A 1 104 ? 5.886 -9.599 4.445 1.00 85.19 104 SER A CA 1
ATOM 795 C C . SER A 1 104 ? 6.663 -9.299 3.170 1.00 85.19 104 SER A C 1
ATOM 797 O O . SER A 1 104 ? 6.192 -8.554 2.309 1.00 85.19 104 SER A O 1
ATOM 799 N N . PHE A 1 105 ? 7.835 -9.919 3.040 1.00 88.38 105 PHE A N 1
ATOM 800 C CA . PHE A 1 105 ? 8.721 -9.765 1.889 1.00 88.38 105 PHE A CA 1
ATOM 801 C C . PHE A 1 105 ? 8.972 -11.122 1.232 1.00 88.38 105 PHE A C 1
ATOM 803 O O . PHE A 1 105 ? 9.154 -12.120 1.930 1.00 88.38 105 PHE A O 1
ATOM 810 N N . ALA A 1 106 ? 9.007 -11.159 -0.097 1.00 81.81 106 ALA A N 1
ATOM 811 C CA . ALA A 1 106 ? 9.389 -12.340 -0.866 1.00 81.81 106 ALA A CA 1
ATOM 812 C C . ALA A 1 106 ? 10.369 -11.976 -1.988 1.00 81.81 106 ALA A C 1
ATOM 814 O O . ALA A 1 106 ? 10.405 -10.835 -2.450 1.00 81.81 106 ALA A O 1
ATOM 815 N N . GLU A 1 107 ? 11.169 -12.948 -2.424 1.00 74.44 107 GLU A N 1
ATOM 816 C CA . GLU A 1 107 ? 12.057 -12.769 -3.572 1.00 74.44 107 GLU A CA 1
ATOM 817 C C . GLU A 1 107 ? 11.258 -12.530 -4.855 1.00 74.44 107 GLU A C 1
ATOM 819 O O . GLU A 1 107 ? 10.191 -13.111 -5.079 1.00 74.44 107 GLU A O 1
ATOM 824 N N . LEU A 1 108 ? 11.804 -11.667 -5.703 1.00 59.84 108 LEU A N 1
ATOM 825 C CA . LEU A 1 108 ? 11.320 -11.463 -7.058 1.00 59.84 108 LEU A CA 1
ATOM 826 C C . LEU A 1 108 ? 11.767 -12.649 -7.921 1.00 59.84 108 LEU A C 1
ATOM 828 O O . LEU A 1 108 ? 12.939 -13.021 -7.880 1.00 59.84 108 LEU A O 1
ATOM 832 N N . LYS A 1 109 ? 10.835 -13.252 -8.665 1.00 58.69 109 LYS A N 1
ATOM 833 C CA . LYS A 1 109 ? 11.143 -14.312 -9.636 1.00 58.69 109 LYS A CA 1
ATOM 834 C C . LYS A 1 109 ? 11.632 -13.746 -10.960 1.00 58.69 109 LYS A C 1
ATOM 836 O O . LYS A 1 109 ? 11.109 -12.685 -11.364 1.00 58.69 109 LYS A O 1
#

Radius of gyration: 15.94 Å; chains: 1; bounding box: 40×32×38 Å

pLDDT: mean 73.7, std 13.65, range [43.56, 95.0]